Protein AF-A0AB37HT42-F1 (afdb_monomer_lite)

Secondary structure (DSSP, 8-state):
----EEEEEEEEEETTTTEEEEEE--TT---EEEEE--HHHHHHHHHHGGGT-EEEEETTTTEE-----

Structure (mmCIF, N/CA/C/O backbone):
data_AF-A0AB37HT42-F1
#
_entry.id   AF-A0AB37HT42-F1
#
loop_
_atom_site.group_PDB
_atom_site.id
_atom_site.type_symbol
_atom_site.label_atom_id
_atom_site.label_alt_id
_atom_site.label_comp_id
_atom_site.label_asym_id
_atom_site.label_entity_id
_atom_site.label_seq_id
_atom_site.pdbx_PDB_ins_code
_atom_site.Cartn_x
_atom_site.Cartn_y
_atom_site.Cartn_z
_atom_site.occupancy
_atom_site.B_iso_or_equiv
_atom_site.auth_seq_id
_atom_site.auth_comp_id
_atom_site.auth_asym_id
_atom_site.auth_atom_id
_atom_site.pdbx_PDB_model_num
ATOM 1 N N . MET A 1 1 ? 5.020 -0.759 25.992 1.00 50.00 1 MET A N 1
ATOM 2 C CA . MET A 1 1 ? 5.373 -0.094 24.724 1.00 50.00 1 MET A CA 1
ATOM 3 C C . MET A 1 1 ? 4.134 -0.186 23.866 1.00 50.00 1 MET A C 1
ATOM 5 O O . MET A 1 1 ? 3.659 -1.297 23.684 1.00 50.00 1 MET A O 1
ATOM 9 N N . GLU A 1 2 ? 3.546 0.943 23.479 1.00 55.28 2 GLU A N 1
ATOM 10 C CA . GLU A 1 2 ? 2.458 0.943 22.496 1.00 55.28 2 GLU A CA 1
ATOM 11 C C . GLU A 1 2 ? 3.036 0.527 21.141 1.00 55.28 2 GLU A C 1
ATOM 13 O O . GLU A 1 2 ? 4.089 1.019 20.735 1.00 55.28 2 GLU A O 1
ATOM 18 N N . THR A 1 3 ? 2.387 -0.422 20.479 1.00 63.94 3 THR A N 1
ATOM 19 C CA . THR A 1 3 ? 2.689 -0.804 19.099 1.00 63.94 3 THR A CA 1
ATOM 20 C C . THR A 1 3 ? 1.992 0.200 18.180 1.00 63.94 3 THR A C 1
ATOM 22 O O . THR A 1 3 ? 0.765 0.232 18.142 1.00 63.94 3 THR A O 1
ATOM 25 N N . ASN A 1 4 ? 2.750 1.031 17.452 1.00 82.81 4 ASN A N 1
ATOM 26 C CA . ASN A 1 4 ? 2.226 1.991 16.455 1.00 82.81 4 ASN A CA 1
ATOM 27 C C . ASN A 1 4 ? 1.869 1.303 15.124 1.00 82.81 4 ASN A C 1
ATOM 29 O O . ASN A 1 4 ? 2.052 1.850 14.037 1.00 82.81 4 ASN A O 1
ATOM 33 N N . GLU A 1 5 ? 1.410 0.064 15.220 1.00 86.94 5 GLU A N 1
ATOM 34 C CA . GLU A 1 5 ? 1.169 -0.829 14.101 1.00 86.94 5 GLU A CA 1
ATOM 35 C C . GLU A 1 5 ? -0.326 -0.800 13.814 1.00 86.94 5 GLU A C 1
ATOM 37 O O . GLU A 1 5 ? -1.144 -1.108 14.685 1.00 86.94 5 GLU A O 1
ATOM 42 N N . LYS A 1 6 ? -0.696 -0.389 12.603 1.00 88.25 6 LYS A N 1
ATOM 43 C CA . LYS A 1 6 ? -2.096 -0.320 12.181 1.00 88.25 6 LYS A CA 1
ATOM 44 C C . LYS A 1 6 ? -2.296 -1.078 10.879 1.00 88.25 6 LYS A C 1
ATOM 46 O O . LYS A 1 6 ? -1.371 -1.255 10.088 1.00 88.25 6 LYS A O 1
ATOM 51 N N . PHE A 1 7 ? -3.523 -1.541 10.681 1.00 90.25 7 PHE A N 1
ATOM 52 C CA . PHE A 1 7 ? -3.919 -2.286 9.495 1.00 90.25 7 PHE A CA 1
ATOM 53 C C . PHE A 1 7 ? -4.473 -1.325 8.444 1.00 90.25 7 PHE A C 1
ATOM 55 O O . PHE A 1 7 ? -5.489 -0.664 8.680 1.00 90.25 7 PHE A O 1
ATOM 62 N N . PHE A 1 8 ? -3.806 -1.249 7.295 1.00 92.38 8 PHE A N 1
ATOM 63 C CA . PHE A 1 8 ? -4.218 -0.400 6.184 1.00 92.38 8 PHE A CA 1
ATOM 64 C C . PHE A 1 8 ? -4.476 -1.225 4.928 1.00 92.38 8 PHE A C 1
ATOM 66 O O . PHE A 1 8 ? -3.747 -2.168 4.627 1.00 92.38 8 PHE A O 1
ATOM 73 N N . MET A 1 9 ? -5.482 -0.821 4.164 1.00 93.31 9 MET A N 1
ATOM 74 C CA . MET A 1 9 ? -5.757 -1.325 2.826 1.00 93.31 9 MET A CA 1
ATOM 75 C C . MET A 1 9 ? -5.002 -0.489 1.799 1.00 93.31 9 MET A C 1
ATOM 77 O O . MET A 1 9 ? -4.928 0.734 1.924 1.00 93.31 9 MET A O 1
ATOM 81 N N . LEU A 1 10 ? -4.434 -1.142 0.790 1.00 94.88 10 LEU A N 1
ATOM 82 C CA . LEU A 1 10 ? -3.839 -0.465 -0.355 1.00 94.88 10 LEU A CA 1
ATOM 83 C C . LEU A 1 10 ? -4.949 0.184 -1.204 1.00 94.88 10 LEU A C 1
ATOM 85 O O . LEU A 1 10 ? -5.888 -0.493 -1.610 1.00 94.88 10 LEU A O 1
ATOM 89 N N . MET A 1 11 ? -4.812 1.482 -1.483 1.00 94.94 11 MET A N 1
ATOM 90 C CA . MET A 1 11 ? -5.822 2.292 -2.180 1.00 94.94 11 MET A CA 1
ATOM 91 C C . MET A 1 11 ? -5.371 2.752 -3.566 1.00 94.94 11 MET A C 1
ATOM 93 O O . MET A 1 11 ? -6.161 2.758 -4.504 1.00 94.94 11 MET A O 1
ATOM 97 N N . GLU A 1 12 ? -4.102 3.142 -3.706 1.00 96.69 12 GLU A N 1
ATOM 98 C CA . GLU A 1 12 ? -3.550 3.652 -4.964 1.00 96.69 12 GLU A CA 1
ATOM 99 C C . GLU A 1 12 ? -2.077 3.260 -5.114 1.00 96.69 12 GLU A C 1
ATOM 101 O O . GLU A 1 12 ? -1.339 3.186 -4.128 1.00 96.69 12 GLU A O 1
ATOM 106 N N . VAL A 1 13 ? -1.637 3.069 -6.359 1.00 96.75 13 VAL A N 1
ATOM 107 C CA . VAL A 1 13 ? -0.237 2.813 -6.722 1.00 96.75 13 VAL A CA 1
ATOM 108 C C . VAL A 1 13 ? 0.149 3.719 -7.890 1.00 96.75 13 VAL A C 1
ATOM 110 O O . VAL A 1 13 ? -0.467 3.665 -8.951 1.00 96.75 13 VAL A O 1
ATOM 113 N N . ASP A 1 14 ? 1.189 4.531 -7.704 1.00 96.50 14 ASP A N 1
ATOM 114 C CA . ASP A 1 14 ? 1.873 5.282 -8.758 1.00 96.50 14 ASP A CA 1
ATOM 115 C C . ASP A 1 14 ? 3.207 4.597 -9.068 1.00 96.50 14 ASP A C 1
ATOM 117 O O . ASP A 1 14 ? 4.168 4.632 -8.290 1.00 96.50 14 ASP A O 1
ATOM 121 N N . LYS A 1 15 ? 3.254 3.969 -10.240 1.00 94.94 15 LYS A N 1
ATOM 122 C CA . LYS A 1 15 ? 4.399 3.198 -10.714 1.00 94.94 15 LYS A CA 1
ATOM 123 C C . LYS A 1 15 ? 5.565 4.054 -11.187 1.00 94.94 15 LYS A C 1
ATOM 125 O O . LYS A 1 15 ? 6.716 3.654 -11.010 1.00 94.94 15 LYS A O 1
ATO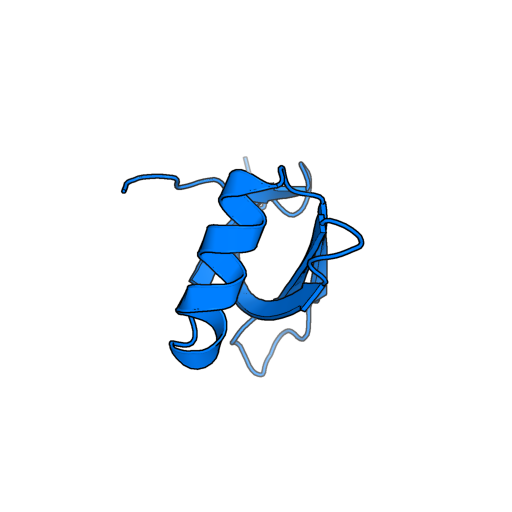M 130 N N . ASP A 1 16 ? 5.280 5.221 -11.753 1.00 94.75 16 ASP A N 1
ATOM 131 C CA . ASP A 1 16 ? 6.311 6.117 -12.271 1.00 94.75 16 ASP A CA 1
ATOM 132 C C . ASP A 1 16 ? 7.104 6.724 -11.111 1.00 94.75 16 ASP A C 1
ATOM 134 O O . ASP A 1 16 ? 8.337 6.768 -11.140 1.00 94.75 16 ASP A O 1
ATOM 138 N N . SER A 1 17 ? 6.393 7.106 -10.047 1.00 96.56 17 SER A N 1
ATOM 139 C CA . SER A 1 17 ? 6.981 7.691 -8.838 1.00 96.56 17 SER A CA 1
ATOM 140 C C . SER A 1 17 ? 7.393 6.656 -7.781 1.00 96.56 17 SER A C 1
ATOM 142 O O . SER A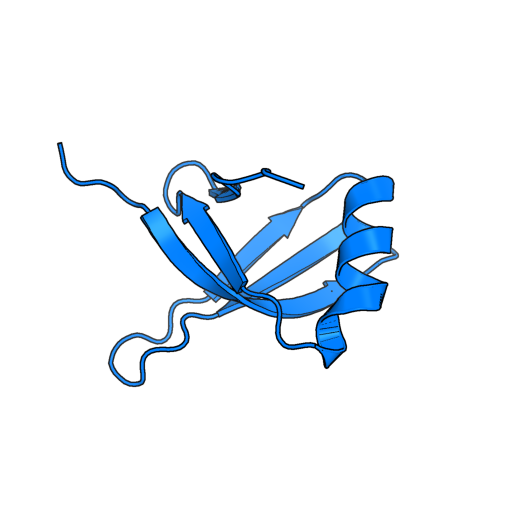 1 17 ? 8.079 7.007 -6.821 1.00 96.56 17 SER A O 1
ATOM 144 N N . GLN A 1 18 ? 7.001 5.387 -7.948 1.00 97.00 18 GLN A N 1
ATOM 145 C CA . GLN A 1 18 ? 7.193 4.292 -6.985 1.00 97.00 18 GLN A CA 1
ATOM 146 C C . GLN A 1 18 ? 6.561 4.567 -5.610 1.00 97.00 18 GLN A C 1
ATOM 148 O O . GLN A 1 18 ? 7.159 4.321 -4.559 1.00 97.00 18 GLN A O 1
ATOM 153 N N . ILE A 1 19 ? 5.337 5.092 -5.625 1.00 96.88 19 ILE A N 1
ATOM 154 C CA . ILE A 1 19 ? 4.590 5.495 -4.433 1.00 96.88 19 ILE A CA 1
ATOM 155 C C . ILE A 1 19 ? 3.314 4.662 -4.317 1.00 96.88 19 ILE A C 1
ATOM 157 O O . ILE A 1 19 ? 2.608 4.464 -5.299 1.00 96.88 19 ILE A O 1
ATOM 161 N N . ALA A 1 20 ? 2.988 4.221 -3.104 1.00 96.44 20 ALA A N 1
ATOM 162 C CA . ALA A 1 20 ? 1.717 3.580 -2.786 1.00 96.44 20 ALA A CA 1
ATOM 163 C C . ALA A 1 20 ? 1.002 4.325 -1.652 1.00 96.44 20 ALA A C 1
ATOM 165 O O . ALA A 1 20 ? 1.644 4.801 -0.708 1.00 96.44 20 ALA A O 1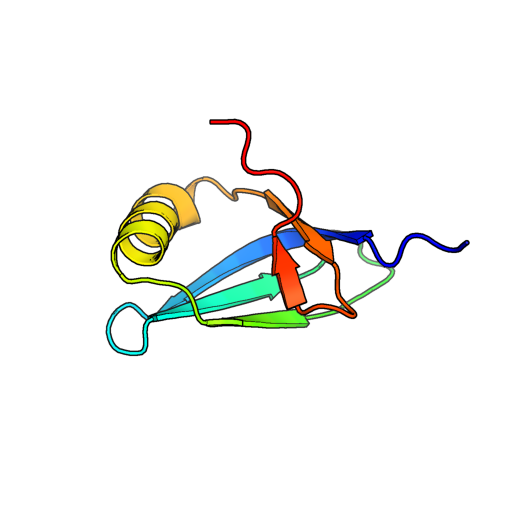
ATOM 166 N N . LYS A 1 21 ? -0.327 4.426 -1.750 1.00 96.06 21 LYS A N 1
ATOM 167 C CA . LYS A 1 21 ? -1.188 5.011 -0.717 1.00 96.06 21 LYS A CA 1
ATOM 168 C C . LYS A 1 21 ? -2.022 3.939 -0.048 1.00 96.06 21 LYS A C 1
ATOM 170 O O . LYS A 1 21 ? -2.568 3.060 -0.714 1.00 96.06 21 LYS A O 1
ATOM 175 N N . TYR A 1 22 ? -2.165 4.079 1.260 1.00 94.75 22 TYR A N 1
ATOM 176 C CA . TYR A 1 22 ? -2.894 3.150 2.098 1.00 94.75 22 TYR A CA 1
ATOM 177 C C . TYR A 1 22 ? -3.841 3.909 3.022 1.00 94.75 22 TYR A C 1
ATOM 179 O O . TYR A 1 22 ? -3.491 4.992 3.493 1.00 94.75 22 TYR A O 1
ATOM 187 N N . ALA A 1 23 ? -5.005 3.329 3.304 1.00 93.19 23 ALA A N 1
ATOM 188 C CA . ALA A 1 23 ? -6.005 3.900 4.202 1.00 93.19 23 ALA A CA 1
ATOM 189 C C . ALA A 1 23 ? -6.485 2.870 5.230 1.00 93.19 23 ALA A C 1
ATOM 191 O O . ALA A 1 23 ? -6.545 1.669 4.950 1.00 93.19 23 ALA A O 1
ATOM 192 N N . THR A 1 24 ? -6.814 3.325 6.436 1.00 90.88 24 THR A N 1
ATOM 193 C CA . THR A 1 24 ? -7.439 2.477 7.457 1.00 90.88 24 THR A CA 1
ATOM 194 C C . THR A 1 24 ? -8.835 2.035 7.020 1.00 90.88 24 THR A C 1
ATOM 196 O O . THR A 1 24 ? -9.591 2.791 6.419 1.00 90.88 24 THR A O 1
ATOM 199 N N . VAL A 1 25 ? -9.200 0.794 7.349 1.00 82.75 25 VAL A N 1
ATOM 200 C CA . VAL A 1 25 ? -10.494 0.195 6.950 1.00 82.75 25 VAL A CA 1
ATOM 201 C C . VAL A 1 25 ? -11.629 0.537 7.934 1.00 82.75 25 VAL A C 1
ATOM 203 O O . VAL A 1 25 ? -12.799 0.283 7.668 1.00 82.75 25 VAL A O 1
ATOM 206 N N . SER A 1 26 ? -11.301 1.100 9.099 1.00 79.62 26 SER A N 1
ATOM 207 C CA . SER A 1 26 ? -12.261 1.401 10.168 1.00 79.62 26 SER A CA 1
ATOM 208 C C . SER A 1 26 ? -13.016 2.707 9.908 1.00 79.62 26 SER A C 1
ATOM 210 O O . SER A 1 26 ? -12.396 3.735 9.676 1.00 79.62 26 SER A O 1
ATOM 212 N N . GLU A 1 27 ? -14.344 2.720 10.068 1.00 65.44 27 GLU A N 1
ATOM 213 C CA . GLU A 1 27 ? -15.162 3.948 9.955 1.00 65.44 27 GLU A CA 1
ATOM 214 C C . GLU A 1 27 ? -14.835 5.000 11.034 1.00 65.44 27 GLU A C 1
ATOM 216 O O . GLU A 1 27 ? -15.180 6.173 10.901 1.00 65.44 27 GLU A O 1
ATOM 221 N N . SER A 1 28 ? -14.172 4.582 12.115 1.00 71.56 28 SER A N 1
ATOM 222 C CA . SER A 1 28 ? -13.844 5.440 13.263 1.00 71.56 28 SER A CA 1
ATOM 223 C C . SER A 1 28 ? -12.565 6.257 13.060 1.00 71.56 28 SER A C 1
ATOM 225 O O . SER A 1 28 ? -12.340 7.236 13.769 1.00 71.56 28 SER A O 1
ATOM 227 N N . GLU A 1 29 ? -11.707 5.838 12.129 1.00 67.94 29 GLU A N 1
ATOM 228 C CA . GLU A 1 29 ? -10.389 6.418 11.889 1.00 67.94 29 GLU A CA 1
ATOM 229 C C . GLU A 1 29 ? -10.154 6.483 10.380 1.00 67.94 29 GLU A C 1
ATOM 231 O O . GLU A 1 29 ? -10.099 5.453 9.718 1.00 67.94 29 GLU A O 1
ATOM 236 N N . SER A 1 30 ? -9.997 7.691 9.837 1.00 77.06 30 SER A N 1
ATOM 237 C CA . SER A 1 30 ? -9.598 7.914 8.442 1.00 77.06 30 SER A CA 1
ATOM 238 C C . SER A 1 30 ? -8.145 8.375 8.423 1.00 77.06 30 SER A C 1
ATOM 240 O O . SER A 1 30 ? -7.861 9.561 8.253 1.00 77.06 30 SER A O 1
ATOM 242 N N . GLU A 1 31 ? -7.226 7.448 8.681 1.00 89.69 31 GLU A N 1
ATOM 243 C CA . GLU A 1 31 ? -5.795 7.697 8.564 1.00 89.69 31 GLU A CA 1
ATOM 244 C C . GLU A 1 31 ? -5.317 7.225 7.192 1.00 89.69 31 GLU A C 1
ATOM 246 O O . GLU A 1 31 ? -5.639 6.122 6.748 1.00 89.69 31 GLU A O 1
ATOM 251 N N . GLU A 1 32 ? -4.533 8.070 6.529 1.00 93.06 32 GLU A N 1
ATOM 252 C CA . GLU A 1 32 ? -3.907 7.760 5.251 1.00 93.06 32 GLU A CA 1
ATOM 253 C C . GLU A 1 32 ? -2.393 7.837 5.394 1.00 93.06 32 GLU A C 1
ATOM 255 O O . GLU A 1 32 ? -1.847 8.745 6.029 1.00 93.06 32 GLU A O 1
ATOM 260 N N . ILE A 1 33 ? -1.701 6.900 4.758 1.00 93.94 33 ILE A N 1
ATOM 261 C CA . ILE A 1 33 ? -0.247 6.894 4.705 1.00 93.94 33 ILE A CA 1
ATOM 262 C C . ILE A 1 33 ? 0.231 6.669 3.280 1.00 93.94 33 ILE A C 1
ATOM 264 O O . ILE A 1 33 ? -0.335 5.904 2.504 1.00 93.94 33 ILE A O 1
ATOM 268 N N . THR A 1 34 ? 1.291 7.385 2.927 1.00 95.81 34 THR A N 1
ATOM 269 C CA . THR A 1 34 ? 1.961 7.280 1.635 1.00 95.81 34 THR A CA 1
ATOM 270 C C . THR A 1 34 ? 3.367 6.765 1.867 1.00 95.81 34 THR A C 1
ATOM 272 O O . THR A 1 34 ? 4.118 7.365 2.642 1.00 95.81 34 THR A O 1
ATOM 275 N N . LEU A 1 35 ? 3.715 5.671 1.198 1.00 95.50 35 LEU A N 1
ATOM 276 C CA . LEU A 1 35 ? 5.024 5.037 1.299 1.00 95.50 35 LEU A CA 1
ATOM 277 C C . LEU A 1 35 ? 5.692 4.996 -0.075 1.00 95.50 35 LEU A C 1
ATOM 279 O O . LEU A 1 35 ? 5.044 4.721 -1.086 1.00 95.50 35 LEU A O 1
ATOM 283 N N . GLN A 1 36 ? 6.996 5.264 -0.097 1.00 96.38 36 GLN A N 1
ATOM 284 C CA . GLN A 1 36 ? 7.835 5.018 -1.264 1.00 96.38 36 GLN A CA 1
ATOM 285 C C . GLN A 1 36 ? 8.409 3.607 -1.163 1.00 96.38 36 GLN A C 1
ATOM 287 O O . GLN A 1 36 ? 8.868 3.188 -0.100 1.00 96.38 36 GLN A O 1
ATOM 292 N N . HIS A 1 37 ? 8.404 2.886 -2.274 1.00 94.44 37 HIS A N 1
ATOM 293 C CA . HIS A 1 37 ? 8.867 1.508 -2.335 1.00 94.44 37 HIS A CA 1
ATOM 294 C C . HIS A 1 37 ? 9.884 1.330 -3.455 1.00 94.44 37 HIS A C 1
ATOM 296 O O . HIS A 1 37 ? 10.063 2.200 -4.302 1.00 94.44 37 HIS A O 1
ATOM 302 N N . ASP A 1 38 ? 10.568 0.191 -3.460 1.00 94.50 38 ASP A N 1
ATOM 303 C CA . ASP A 1 38 ? 11.370 -0.188 -4.610 1.00 94.50 38 ASP A CA 1
ATOM 304 C C . ASP A 1 38 ? 10.478 -0.619 -5.784 1.00 94.50 38 ASP A C 1
ATOM 306 O O . ASP A 1 38 ? 9.327 -1.037 -5.624 1.00 94.50 38 ASP A O 1
ATOM 310 N N . LYS A 1 39 ? 11.053 -0.557 -6.985 1.00 94.12 39 LYS A N 1
ATOM 311 C CA . LYS A 1 39 ? 10.364 -0.899 -8.228 1.00 94.12 39 LYS A CA 1
ATOM 312 C C . LYS A 1 39 ? 9.729 -2.295 -8.215 1.00 94.12 39 LYS A C 1
ATOM 314 O O . LYS A 1 39 ? 8.619 -2.450 -8.711 1.00 94.12 39 LYS A O 1
ATOM 319 N N . SER A 1 40 ? 10.412 -3.301 -7.663 1.00 93.62 40 SER A N 1
ATOM 320 C CA . SER A 1 40 ? 9.911 -4.680 -7.691 1.00 93.62 40 SER A CA 1
ATOM 321 C C . SER A 1 40 ? 8.680 -4.857 -6.808 1.00 93.62 40 SER A C 1
ATOM 323 O O . SER A 1 40 ? 7.737 -5.550 -7.190 1.00 93.62 40 SER A O 1
ATOM 325 N N . PHE A 1 41 ? 8.655 -4.175 -5.664 1.00 93.62 41 PHE A N 1
ATOM 326 C CA . PHE A 1 41 ? 7.515 -4.199 -4.766 1.00 93.62 41 PHE A CA 1
ATOM 327 C C . PHE A 1 41 ? 6.340 -3.376 -5.305 1.00 93.62 41 PHE A C 1
ATOM 329 O O . PHE A 1 41 ? 5.205 -3.825 -5.221 1.00 93.62 41 PHE A O 1
ATOM 336 N N . ILE A 1 42 ? 6.584 -2.230 -5.945 1.00 95.19 42 ILE A N 1
ATOM 337 C CA . ILE A 1 42 ? 5.524 -1.453 -6.616 1.00 95.19 42 ILE A CA 1
ATOM 338 C C . ILE A 1 42 ? 4.858 -2.248 -7.738 1.00 95.19 42 ILE A C 1
ATOM 340 O O . ILE A 1 42 ? 3.633 -2.267 -7.824 1.00 95.19 42 ILE A O 1
ATOM 344 N N . ASP A 1 43 ? 5.649 -2.950 -8.554 1.00 94.81 43 ASP A N 1
ATOM 345 C CA . ASP A 1 43 ? 5.128 -3.836 -9.600 1.00 94.81 43 ASP A CA 1
ATOM 346 C C . ASP A 1 43 ? 4.276 -4.975 -9.014 1.00 94.81 43 ASP A C 1
ATOM 348 O O . ASP A 1 43 ? 3.315 -5.425 -9.640 1.00 94.81 43 ASP A O 1
ATOM 352 N N . TYR A 1 44 ? 4.613 -5.454 -7.813 1.00 92.94 44 TYR A N 1
ATOM 353 C CA . TYR A 1 44 ? 3.757 -6.370 -7.068 1.00 92.94 44 TYR A CA 1
ATOM 354 C C . TYR A 1 44 ? 2.457 -5.666 -6.655 1.00 92.94 44 TYR A C 1
ATOM 356 O O . TYR A 1 44 ? 1.391 -6.100 -7.078 1.00 92.94 44 TYR A O 1
ATOM 364 N N . LEU A 1 45 ? 2.520 -4.555 -5.918 1.00 94.31 45 LEU A N 1
ATOM 365 C CA . LEU A 1 45 ? 1.337 -3.846 -5.414 1.00 94.31 45 LEU A CA 1
ATOM 366 C C . LEU A 1 45 ? 0.335 -3.489 -6.526 1.00 94.31 45 LEU A C 1
ATOM 368 O O . LEU A 1 45 ? -0.861 -3.706 -6.354 1.00 94.31 45 LEU A O 1
ATOM 372 N N . GLU A 1 46 ? 0.814 -3.027 -7.685 1.00 94.12 46 GLU A N 1
ATOM 373 C CA . GLU A 1 46 ? -0.018 -2.718 -8.860 1.00 94.12 46 GLU A CA 1
ATOM 374 C C . GLU A 1 4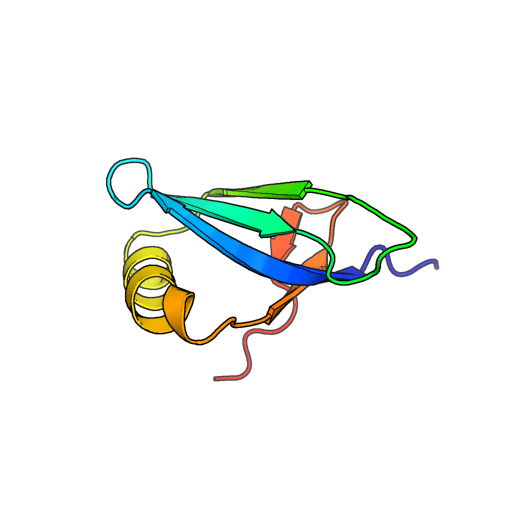6 ? -0.878 -3.915 -9.293 1.00 94.12 46 GLU A C 1
ATOM 376 O O . GLU A 1 46 ? -2.051 -3.768 -9.613 1.00 94.12 46 GLU A O 1
ATOM 381 N N . ARG A 1 47 ? -0.322 -5.129 -9.284 1.00 91.94 47 ARG A N 1
ATOM 382 C CA . ARG A 1 47 ? -1.029 -6.338 -9.743 1.00 91.94 47 ARG A CA 1
ATOM 383 C C . ARG A 1 47 ? -2.096 -6.825 -8.768 1.00 91.94 47 ARG A C 1
ATOM 385 O O . ARG A 1 47 ? -2.937 -7.644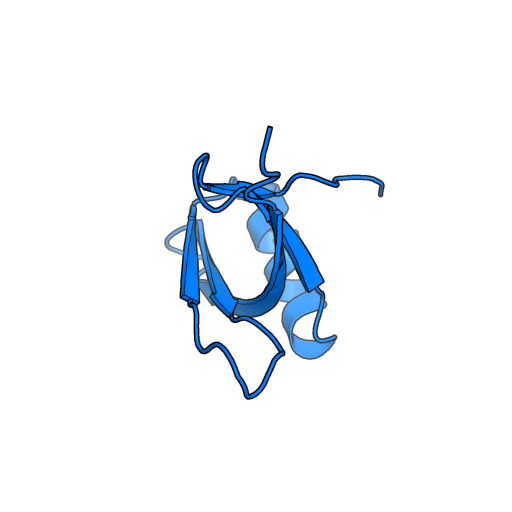 -9.141 1.00 91.94 47 ARG A O 1
ATOM 392 N N . PHE A 1 48 ? -2.015 -6.382 -7.519 1.00 88.88 48 PHE A N 1
ATOM 393 C CA . PHE A 1 48 ? -2.851 -6.854 -6.423 1.00 88.88 48 PHE A CA 1
ATOM 394 C C . PHE A 1 48 ? -3.754 -5.750 -5.850 1.00 88.88 48 PHE A C 1
ATOM 396 O O . PHE A 1 48 ? -4.551 -6.041 -4.961 1.00 88.88 48 PHE A O 1
ATOM 403 N N . ILE A 1 49 ? -3.697 -4.520 -6.378 1.00 90.00 49 ILE A N 1
ATOM 404 C CA . ILE A 1 49 ? -4.535 -3.399 -5.926 1.00 90.00 49 ILE A CA 1
ATOM 405 C C . ILE A 1 49 ? -6.028 -3.734 -5.976 1.00 90.00 49 ILE A C 1
ATOM 407 O O . ILE A 1 49 ? -6.727 -3.590 -4.976 1.00 90.00 49 ILE A O 1
ATOM 411 N N . ASP A 1 50 ? -6.496 -4.301 -7.088 1.00 88.62 50 ASP A N 1
ATOM 412 C CA . ASP A 1 50 ? -7.906 -4.658 -7.286 1.00 88.62 50 ASP A CA 1
ATOM 413 C C . ASP A 1 50 ? -8.378 -5.795 -6.362 1.00 88.62 50 ASP A C 1
ATOM 415 O O . ASP A 1 50 ? -9.571 -6.085 -6.280 1.00 88.62 50 ASP A O 1
ATOM 419 N N . GLN A 1 51 ? -7.452 -6.459 -5.662 1.00 88.50 51 GLN A N 1
ATOM 420 C CA . GLN A 1 51 ? -7.755 -7.518 -4.699 1.00 88.50 51 GLN A CA 1
ATOM 421 C C . GLN A 1 51 ? -7.955 -6.972 -3.278 1.00 88.50 51 GLN A C 1
ATOM 423 O O . GLN A 1 51 ? -8.280 -7.747 -2.380 1.00 88.50 51 GLN A O 1
ATOM 428 N N . GLY A 1 52 ? -7.778 -5.660 -3.062 1.00 84.88 52 GLY A N 1
ATOM 429 C CA . GLY A 1 52 ? -7.977 -5.025 -1.758 1.00 84.88 52 GLY A CA 1
ATOM 430 C C . GLY A 1 52 ? -6.983 -5.516 -0.707 1.00 84.88 52 GLY A C 1
ATOM 431 O O . GLY A 1 52 ? -7.353 -5.756 0.445 1.00 84.88 52 GLY A O 1
ATOM 432 N N . ILE A 1 53 ? -5.725 -5.725 -1.108 1.00 90.12 53 ILE A N 1
ATOM 433 C CA . ILE A 1 53 ? -4.692 -6.218 -0.196 1.00 90.12 53 ILE A CA 1
ATOM 434 C C . ILE A 1 53 ? -4.482 -5.258 0.972 1.00 90.12 53 ILE A C 1
ATOM 436 O O . ILE A 1 53 ? -4.543 -4.035 0.830 1.00 90.12 53 ILE A O 1
ATOM 440 N N . CYS A 1 54 ? -4.215 -5.834 2.135 1.00 91.00 54 CYS A N 1
ATOM 441 C CA . CYS A 1 54 ? -4.017 -5.094 3.366 1.00 91.00 54 CYS A CA 1
ATOM 442 C C . CYS A 1 54 ? -2.657 -5.428 3.974 1.00 91.00 54 CYS A C 1
ATOM 444 O O . CYS A 1 54 ? -2.164 -6.547 3.834 1.00 91.00 54 CYS A O 1
ATOM 446 N N . PHE A 1 55 ? -2.076 -4.457 4.671 1.00 91.00 55 PHE A N 1
ATOM 447 C CA . PHE A 1 55 ? -0.774 -4.567 5.311 1.00 91.00 55 PHE A CA 1
ATOM 448 C C . PHE A 1 55 ? -0.822 -4.022 6.734 1.00 91.00 55 PHE A C 1
ATOM 450 O O . PHE A 1 55 ? -1.486 -3.020 7.011 1.00 91.00 55 PHE A O 1
ATOM 457 N N . TYR A 1 56 ? -0.047 -4.642 7.620 1.00 91.25 56 TYR A N 1
ATOM 458 C CA . TYR A 1 56 ? 0.351 -4.011 8.871 1.00 91.25 56 TYR A CA 1
ATOM 459 C C . TYR A 1 56 ? 1.469 -3.010 8.589 1.00 91.25 56 TYR A C 1
ATOM 461 O O . TYR A 1 56 ? 2.526 -3.375 8.069 1.00 91.25 56 TYR A O 1
ATOM 469 N N . ILE A 1 57 ? 1.222 -1.744 8.915 1.00 91.69 57 ILE A N 1
ATOM 470 C CA . ILE A 1 57 ? 2.160 -0.642 8.709 1.00 91.69 57 ILE A CA 1
ATOM 471 C C . ILE A 1 57 ? 2.503 -0.033 10.064 1.00 91.69 57 ILE A C 1
ATOM 473 O O . ILE A 1 57 ? 1.611 0.320 10.838 1.00 91.69 57 ILE A O 1
ATOM 477 N N . ASP A 1 58 ? 3.799 0.120 10.326 1.00 91.00 58 ASP A N 1
ATOM 478 C CA . ASP A 1 58 ? 4.301 0.938 11.426 1.00 91.00 58 ASP A CA 1
ATOM 479 C C . ASP A 1 58 ? 4.173 2.396 10.989 1.00 91.00 58 ASP A C 1
ATOM 481 O O . ASP A 1 58 ? 4.900 2.854 10.102 1.00 91.00 58 ASP A O 1
ATOM 485 N N . THR A 1 59 ? 3.235 3.136 11.574 1.00 88.44 59 THR A N 1
ATOM 486 C CA . THR A 1 59 ? 2.964 4.524 11.168 1.00 88.44 59 THR A CA 1
ATOM 487 C C . THR A 1 59 ? 4.063 5.489 11.610 1.00 88.44 59 THR A C 1
ATOM 489 O O . THR A 1 59 ? 4.244 6.545 10.998 1.00 88.44 59 THR A O 1
ATOM 492 N N . HIS A 1 60 ? 4.844 5.123 12.630 1.00 88.31 60 HIS A N 1
ATOM 493 C CA . HIS A 1 60 ? 5.963 5.924 13.111 1.00 88.31 60 HIS A CA 1
ATOM 494 C C . HIS A 1 60 ? 7.189 5.757 12.212 1.00 88.31 60 HIS A C 1
ATOM 496 O O . HIS A 1 60 ? 7.806 6.742 11.803 1.00 88.31 60 HIS A O 1
ATOM 502 N N . ARG A 1 61 ? 7.524 4.506 11.880 1.00 88.81 61 ARG A N 1
ATOM 503 C CA . ARG A 1 61 ? 8.656 4.166 11.008 1.00 88.81 61 ARG A CA 1
ATOM 504 C C . ARG A 1 61 ? 8.328 4.314 9.527 1.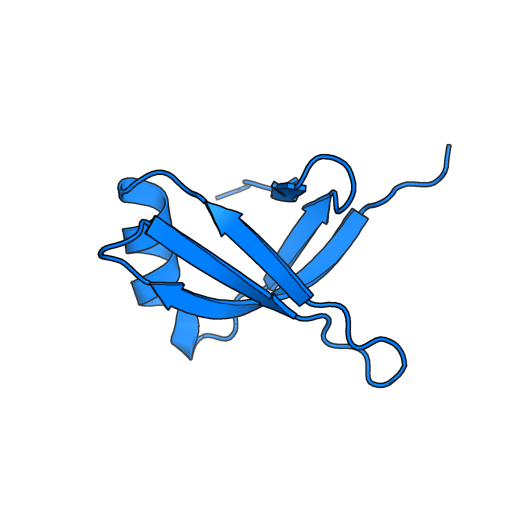00 88.81 61 ARG A C 1
ATOM 506 O O . ARG A 1 61 ? 9.248 4.460 8.730 1.00 88.81 61 ARG A O 1
ATOM 513 N N . LYS A 1 62 ? 7.038 4.339 9.175 1.00 88.81 62 LYS A N 1
ATOM 514 C CA . LYS A 1 62 ? 6.522 4.349 7.800 1.00 88.81 62 LYS A CA 1
ATOM 515 C C . LYS A 1 62 ? 7.015 3.137 7.007 1.00 88.81 62 LYS A C 1
ATOM 517 O O . LYS A 1 62 ? 7.520 3.263 5.895 1.00 88.81 62 LYS A O 1
ATOM 522 N N . GLU A 1 63 ? 6.884 1.957 7.601 1.00 90.00 63 GLU A N 1
ATOM 523 C CA . GLU A 1 63 ? 7.363 0.691 7.039 1.00 90.00 63 GLU A CA 1
ATOM 524 C C . GLU A 1 63 ? 6.267 -0.378 7.137 1.00 90.00 63 GLU A C 1
ATOM 526 O O . GLU A 1 63 ? 5.525 -0.428 8.115 1.00 90.00 63 GLU A O 1
ATOM 531 N N . ILE A 1 64 ? 6.166 -1.246 6.127 1.00 90.69 64 ILE A N 1
ATOM 532 C CA . ILE A 1 64 ? 5.313 -2.445 6.183 1.00 90.69 64 ILE A CA 1
ATOM 533 C C . ILE A 1 64 ? 6.022 -3.497 7.045 1.00 90.69 64 ILE A C 1
ATOM 535 O O . ILE A 1 64 ? 7.185 -3.812 6.780 1.00 90.69 64 ILE A O 1
ATOM 539 N N . ILE A 1 65 ? 5.330 -4.024 8.059 1.00 84.00 65 ILE A N 1
ATOM 540 C CA . ILE A 1 65 ? 5.926 -4.830 9.137 1.00 84.00 65 ILE A CA 1
ATOM 541 C C . ILE A 1 65 ? 5.933 -6.326 8.807 1.00 84.00 65 ILE A C 1
ATOM 543 O O . ILE A 1 65 ? 6.927 -6.997 9.078 1.00 84.00 65 ILE A O 1
ATOM 547 N N . GLU A 1 66 ? 4.885 -6.856 8.171 1.00 64.81 66 GLU A N 1
ATOM 548 C CA . GLU A 1 66 ? 4.834 -8.273 7.788 1.00 64.81 66 GLU A CA 1
ATOM 549 C C . GLU A 1 66 ? 5.028 -8.456 6.279 1.00 64.81 66 GLU A C 1
ATOM 551 O O . GLU A 1 66 ? 4.219 -8.028 5.456 1.00 64.81 66 GLU A O 1
ATOM 556 N N . ARG A 1 67 ? 6.151 -9.099 5.937 1.00 54.62 67 ARG A N 1
ATOM 557 C CA . ARG A 1 67 ? 6.536 -9.555 4.593 1.00 54.62 67 ARG A CA 1
ATOM 558 C C . ARG A 1 67 ? 6.554 -11.088 4.510 1.00 54.62 67 ARG A C 1
ATOM 560 O O . ARG A 1 67 ? 7.419 -11.636 3.829 1.00 54.62 67 ARG A O 1
ATOM 567 N N . ASP A 1 68 ? 5.674 -11.786 5.222 1.00 42.28 68 ASP A N 1
ATOM 568 C CA . ASP A 1 68 ? 5.552 -13.232 5.014 1.00 42.28 68 ASP A CA 1
ATOM 569 C C . ASP A 1 68 ? 4.778 -13.476 3.707 1.00 42.28 68 ASP A C 1
ATOM 571 O O . ASP A 1 68 ? 3.553 -13.372 3.646 1.00 42.28 68 ASP A O 1
ATOM 575 N N . LEU A 1 69 ? 5.558 -13.693 2.640 1.00 42.69 69 LEU A N 1
ATOM 576 C CA . LEU A 1 69 ? 5.156 -14.244 1.340 1.00 42.69 69 LEU A CA 1
ATOM 577 C C . LEU A 1 69 ? 4.985 -15.764 1.430 1.00 42.69 69 LEU A C 1
ATOM 579 O O . LEU A 1 69 ? 5.888 -16.419 2.001 1.00 42.69 69 LEU A O 1
#

pLDDT: mean 86.77, std 13.12, range [42.28, 97.0]

Radius of gyration: 11.75 Å; chains: 1; bounding box: 26×22×37 Å

Foldseek 3Di:
DDQLKAKWWWADADLVQQKTKTFHPDPVDTDIAIDHDDNVVSVVCVVCNVVRDMFTANPVVRDGDDPPD

Organism: Mammaliicoccus sciuri (NCBI:txid1296)

Sequence (69 aa):
METNEKFFMLMEVDKDSQIAKYATVSESESEEITLQHDKSFIDYLERFIDQGICFYIDTHRKEIIERDL